Protein AF-A0A177SXA9-F1 (afdb_monomer_lite)

Sequence (128 aa):
MVNAGFLVEAQRALQSLSGISLAPTVALLSGIAGYVTGSNVGGNTLVMPSIAALGNDYGPCLAAMVNSAAGHGALGSLSILSLITGLAAANRDEEHRLIRFAFGLVALNIAIVAATGMVLLYVLGRHY

Radius of gyration: 16.3 Å; chains: 1; bounding box: 43×23×47 Å

Secondary structure (DSSP, 8-state):
-GGGTHHHHHHHHHHTS-HHHHHHHHHHHHHHHHHHHT-HHHHHHHHHHHHHTT-TTSHHHHHHHHHHHHHHHHHTSHHHHHHHHHHTT--HHHHHHHHHHHHHHHHHHHHHHHHHHHHHHHHHTT--

pLDDT: mean 83.38, std 12.47, range [39.31, 94.69]

Structure (mmCIF, N/CA/C/O backbone):
data_AF-A0A177SXA9-F1
#
_entry.id   AF-A0A177SXA9-F1
#
loop_
_atom_site.group_PDB
_atom_site.id
_atom_site.type_symbol
_atom_site.label_atom_id
_atom_site.label_alt_id
_atom_site.label_comp_id
_atom_site.label_asym_id
_atom_site.label_entity_id
_atom_site.label_seq_id
_atom_site.pdbx_PDB_ins_code
_atom_site.Cartn_x
_atom_site.Cartn_y
_atom_site.Cartn_z
_atom_site.occupancy
_atom_site.B_iso_or_equiv
_atom_site.auth_seq_id
_atom_site.auth_comp_id
_atom_site.auth_asym_id
_atom_site.auth_atom_id
_atom_site.pdbx_PDB_model_num
ATOM 1 N N . MET A 1 1 ? 16.189 9.106 7.390 1.00 44.38 1 MET A N 1
ATOM 2 C CA . MET A 1 1 ? 15.762 7.889 6.657 1.00 44.38 1 MET A CA 1
ATOM 3 C C . MET A 1 1 ? 16.109 7.926 5.170 1.00 44.38 1 MET A C 1
ATOM 5 O O . MET A 1 1 ? 16.711 6.968 4.713 1.00 44.38 1 MET A O 1
ATOM 9 N N . VAL A 1 2 ? 15.837 9.009 4.427 1.00 47.31 2 VAL A N 1
ATOM 10 C CA . VAL A 1 2 ? 16.210 9.120 2.991 1.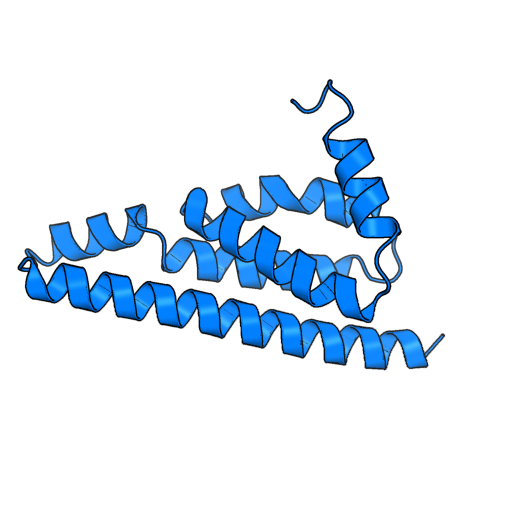00 47.31 2 VAL A CA 1
ATOM 11 C C . VAL A 1 2 ? 17.737 9.173 2.767 1.00 47.31 2 VAL A C 1
ATOM 13 O O . VAL A 1 2 ? 18.235 8.676 1.769 1.00 47.31 2 VAL A O 1
ATOM 16 N N . ASN A 1 3 ? 18.494 9.672 3.751 1.00 48.19 3 ASN A N 1
ATOM 17 C CA . ASN A 1 3 ? 19.963 9.774 3.714 1.00 48.19 3 ASN A CA 1
ATOM 18 C C . ASN A 1 3 ? 20.723 8.469 4.052 1.00 48.19 3 ASN A C 1
ATOM 20 O O . ASN A 1 3 ? 21.946 8.471 4.077 1.00 48.19 3 ASN A O 1
ATOM 24 N N . ALA A 1 4 ? 20.024 7.370 4.367 1.00 54.56 4 ALA A N 1
ATOM 25 C CA . ALA A 1 4 ? 20.628 6.156 4.939 1.00 54.56 4 ALA A CA 1
ATOM 26 C C . ALA A 1 4 ? 20.685 4.959 3.969 1.00 54.56 4 ALA A C 1
ATOM 28 O O . ALA A 1 4 ? 20.794 3.821 4.409 1.00 54.56 4 ALA A O 1
ATOM 29 N N . GLY A 1 5 ? 20.522 5.178 2.661 1.00 65.00 5 GLY A N 1
ATOM 30 C CA . GLY A 1 5 ? 20.547 4.093 1.670 1.00 65.00 5 GLY A CA 1
ATOM 31 C C . GLY A 1 5 ? 19.319 3.172 1.673 1.00 65.00 5 GLY A C 1
ATOM 32 O O . GLY A 1 5 ? 19.159 2.400 0.740 1.00 65.00 5 GLY A O 1
ATOM 33 N N . PHE A 1 6 ? 18.395 3.294 2.637 1.00 70.00 6 PHE A N 1
ATOM 34 C CA . PHE A 1 6 ? 17.149 2.510 2.674 1.00 70.00 6 PHE A CA 1
ATOM 35 C C . PHE A 1 6 ? 16.349 2.615 1.372 1.00 70.00 6 PHE A C 1
ATOM 37 O O . PHE A 1 6 ? 15.872 1.610 0.859 1.00 70.00 6 PHE A O 1
ATOM 44 N N . LEU A 1 7 ? 16.231 3.826 0.818 1.00 65.00 7 LEU A N 1
ATOM 45 C CA . LEU A 1 7 ? 15.517 4.034 -0.439 1.00 65.00 7 LEU A CA 1
ATOM 46 C C . LEU A 1 7 ? 16.211 3.298 -1.598 1.00 65.00 7 LEU A C 1
ATOM 48 O O . LEU A 1 7 ? 15.537 2.710 -2.432 1.00 65.00 7 LEU A O 1
ATOM 52 N N . VAL A 1 8 ? 17.548 3.283 -1.597 1.00 69.19 8 VAL A N 1
ATOM 53 C CA . VAL A 1 8 ? 18.388 2.621 -2.608 1.00 69.19 8 VAL A CA 1
ATOM 54 C C . VAL A 1 8 ? 18.298 1.098 -2.496 1.00 69.19 8 VAL A C 1
ATOM 56 O O . VAL A 1 8 ? 18.187 0.411 -3.505 1.00 69.19 8 VAL A O 1
ATOM 59 N N . GLU A 1 9 ? 18.283 0.552 -1.282 1.00 73.88 9 GLU A N 1
ATOM 60 C CA . GLU A 1 9 ? 18.128 -0.891 -1.068 1.00 73.88 9 GLU A CA 1
ATOM 61 C C . GLU A 1 9 ? 16.698 -1.367 -1.340 1.00 73.88 9 GLU A C 1
ATOM 63 O O . GLU A 1 9 ? 16.507 -2.409 -1.961 1.00 73.88 9 GLU A O 1
ATOM 68 N N . ALA A 1 10 ? 15.681 -0.578 -0.977 1.00 68.06 10 ALA A N 1
ATOM 69 C CA . ALA A 1 10 ? 14.303 -0.846 -1.380 1.00 68.06 10 ALA A CA 1
ATOM 70 C C . ALA A 1 10 ? 14.168 -0.839 -2.912 1.00 68.06 10 ALA A C 1
ATOM 72 O O . ALA A 1 10 ? 13.520 -1.713 -3.478 1.00 68.06 10 ALA A O 1
ATOM 73 N N . GLN A 1 11 ? 14.830 0.097 -3.597 1.00 70.62 11 GLN A N 1
ATOM 74 C CA . GLN A 1 11 ? 14.883 0.127 -5.060 1.00 70.62 11 GLN A CA 1
ATOM 75 C C . GLN A 1 11 ? 15.549 -1.124 -5.637 1.00 70.62 11 GLN A C 1
ATOM 77 O O . GLN A 1 11 ? 14.968 -1.755 -6.514 1.00 70.62 11 GLN A O 1
ATOM 82 N N . ARG A 1 12 ? 16.720 -1.525 -5.125 1.00 69.44 12 ARG A N 1
ATOM 83 C CA . ARG A 1 12 ? 17.405 -2.758 -5.553 1.00 69.44 12 ARG A CA 1
ATOM 84 C C . ARG A 1 12 ? 16.547 -3.998 -5.334 1.00 69.44 12 ARG A C 1
ATOM 86 O O . ARG A 1 12 ? 16.504 -4.867 -6.199 1.00 69.44 12 ARG A O 1
ATOM 93 N N . ALA A 1 13 ? 15.844 -4.063 -4.206 1.00 74.75 13 ALA A N 1
ATOM 94 C CA . ALA A 1 13 ? 14.928 -5.151 -3.901 1.00 74.75 13 ALA A CA 1
ATOM 95 C C . ALA A 1 13 ? 13.716 -5.173 -4.843 1.00 74.75 13 ALA A C 1
ATOM 97 O O . ALA A 1 13 ? 13.294 -6.247 -5.248 1.00 74.75 13 ALA A O 1
ATOM 98 N N . LEU A 1 14 ? 13.163 -4.018 -5.233 1.00 71.25 14 LEU A N 1
ATOM 99 C CA . LEU A 1 14 ? 12.086 -3.987 -6.225 1.00 71.25 14 LEU A CA 1
ATOM 100 C C . LEU A 1 14 ? 12.592 -4.310 -7.642 1.00 71.25 14 LEU A C 1
ATOM 102 O O . LEU A 1 14 ? 11.888 -4.978 -8.389 1.00 71.25 14 LEU A O 1
ATOM 106 N N . GLN A 1 15 ? 13.798 -3.870 -8.008 1.00 71.56 15 GLN A N 1
ATOM 107 C CA . GLN A 1 15 ? 14.413 -4.148 -9.314 1.00 71.56 15 GLN A CA 1
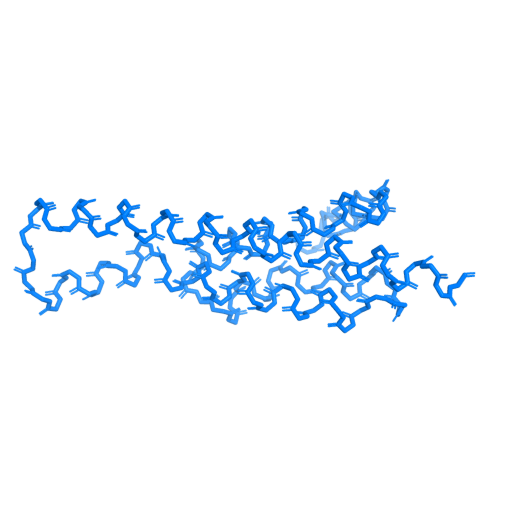ATOM 108 C C . GLN A 1 15 ? 14.810 -5.620 -9.485 1.00 71.56 15 GLN A C 1
ATOM 110 O O . GLN A 1 15 ? 14.877 -6.103 -10.613 1.00 71.56 15 GLN A O 1
ATOM 115 N N . SER A 1 16 ? 15.071 -6.343 -8.391 1.00 72.50 16 SER A N 1
ATOM 116 C CA . SER A 1 16 ? 15.368 -7.779 -8.431 1.00 72.50 16 SER A CA 1
ATOM 117 C C . SER A 1 16 ? 14.118 -8.659 -8.547 1.00 72.50 16 SER A C 1
ATOM 119 O O . SER A 1 16 ? 14.236 -9.859 -8.804 1.00 72.50 16 SER A O 1
ATOM 121 N N . LEU A 1 17 ? 12.919 -8.083 -8.393 1.00 68.69 17 LEU A N 1
ATOM 122 C CA . LEU A 1 17 ? 11.659 -8.792 -8.590 1.00 68.69 17 LEU A CA 1
ATOM 123 C C . LEU A 1 17 ? 11.312 -8.869 -10.079 1.00 68.69 17 LEU A C 1
ATOM 125 O O . LEU A 1 17 ? 11.337 -7.880 -10.808 1.00 68.69 17 LEU A O 1
ATOM 129 N N . SER A 1 18 ? 10.923 -10.063 -10.529 1.00 63.69 18 SER A N 1
ATOM 130 C CA . SER A 1 18 ? 10.358 -10.256 -11.865 1.00 63.69 18 SER A CA 1
ATOM 131 C C . SER A 1 18 ? 9.036 -9.487 -12.009 1.00 63.69 18 SER A C 1
ATOM 133 O O . SER A 1 18 ? 8.291 -9.334 -11.038 1.00 63.69 18 SER A O 1
ATOM 135 N N . GLY A 1 19 ? 8.706 -9.031 -13.226 1.00 66.38 19 GLY A N 1
ATOM 136 C CA . GLY A 1 19 ? 7.531 -8.178 -13.482 1.00 66.38 19 GLY A CA 1
ATOM 137 C C . GLY A 1 19 ? 6.199 -8.737 -12.953 1.00 66.38 19 GLY A C 1
ATOM 138 O O . GLY A 1 19 ? 5.334 -7.976 -12.532 1.00 66.38 19 GLY A O 1
ATOM 139 N N . ILE A 1 20 ? 6.059 -10.063 -12.868 1.00 69.00 20 ILE A N 1
ATOM 140 C CA . ILE A 1 20 ? 4.880 -10.732 -12.291 1.00 69.00 20 ILE A CA 1
ATOM 141 C C . ILE A 1 20 ? 4.789 -10.553 -10.769 1.00 69.00 20 ILE A C 1
ATOM 143 O O . ILE A 1 20 ? 3.691 -10.383 -10.247 1.00 69.00 20 ILE A O 1
ATOM 147 N N . SER A 1 21 ? 5.916 -10.555 -10.051 1.00 77.75 21 SER A N 1
ATOM 148 C CA . SER A 1 21 ? 5.934 -10.323 -8.600 1.00 77.75 21 SER A CA 1
ATOM 149 C C . SER A 1 21 ? 5.948 -8.836 -8.241 1.00 77.75 21 SER A C 1
ATOM 151 O O . SER A 1 21 ? 5.576 -8.478 -7.126 1.00 77.75 21 SER A O 1
ATOM 153 N N . LEU A 1 22 ? 6.340 -7.961 -9.171 1.00 82.00 22 LEU A N 1
ATOM 154 C CA . LEU A 1 22 ? 6.388 -6.518 -8.944 1.00 82.00 22 LEU A CA 1
ATOM 155 C C . LEU A 1 22 ? 4.990 -5.936 -8.679 1.00 82.00 22 LEU A C 1
ATOM 157 O O . LEU A 1 22 ? 4.802 -5.210 -7.706 1.00 82.00 22 LEU A O 1
ATOM 161 N N . ALA A 1 23 ? 3.996 -6.292 -9.499 1.00 85.56 23 ALA A N 1
ATOM 162 C CA . ALA A 1 23 ? 2.620 -5.811 -9.352 1.00 85.56 23 ALA A CA 1
ATOM 163 C C . ALA A 1 23 ? 1.997 -6.069 -7.963 1.00 85.56 23 ALA A C 1
ATOM 165 O O . ALA A 1 23 ? 1.544 -5.103 -7.339 1.00 85.56 23 ALA A O 1
ATOM 166 N N . PRO A 1 24 ? 1.977 -7.310 -7.436 1.00 87.94 24 PRO A N 1
ATOM 167 C CA . PRO A 1 24 ? 1.409 -7.581 -6.120 1.00 87.94 24 PRO A CA 1
ATOM 168 C C . PRO A 1 24 ? 2.195 -6.914 -4.988 1.00 87.94 24 PRO A C 1
ATOM 170 O O . PRO A 1 24 ? 1.581 -6.392 -4.058 1.00 87.94 24 PRO A O 1
ATOM 173 N N . THR A 1 25 ? 3.528 -6.861 -5.071 1.00 88.00 25 THR A N 1
ATOM 174 C CA . THR A 1 25 ? 4.351 -6.184 -4.058 1.00 88.00 25 THR A CA 1
ATOM 175 C C . THR A 1 25 ? 4.065 -4.685 -4.018 1.00 88.00 25 THR A C 1
ATOM 177 O O . THR A 1 25 ? 3.859 -4.131 -2.939 1.00 88.00 25 THR A O 1
ATOM 180 N N . VAL A 1 26 ? 3.989 -4.030 -5.179 1.00 89.25 26 VAL A N 1
ATOM 181 C CA . VAL A 1 26 ? 3.669 -2.601 -5.273 1.00 89.25 26 VAL A CA 1
ATOM 182 C C . VAL A 1 26 ? 2.255 -2.327 -4.764 1.00 89.25 26 VAL A C 1
ATOM 184 O O . VAL A 1 26 ? 2.080 -1.454 -3.919 1.00 89.25 26 VAL A O 1
ATOM 187 N N . ALA A 1 27 ? 1.258 -3.104 -5.195 1.00 91.69 27 ALA A N 1
ATOM 188 C CA . ALA A 1 27 ? -0.122 -2.949 -4.734 1.00 91.69 27 ALA A CA 1
ATOM 189 C C . ALA A 1 27 ? -0.243 -3.091 -3.206 1.00 91.69 27 ALA A C 1
ATOM 191 O O . ALA A 1 27 ? -0.924 -2.293 -2.560 1.00 91.69 27 ALA A O 1
ATOM 192 N N . LEU A 1 28 ? 0.451 -4.069 -2.617 1.00 91.88 28 LEU A N 1
ATOM 193 C CA . LEU A 1 28 ? 0.447 -4.291 -1.174 1.00 91.88 28 LEU A CA 1
ATOM 194 C C . LEU A 1 28 ? 1.122 -3.142 -0.415 1.00 91.88 28 LEU A C 1
ATOM 196 O O . LEU A 1 28 ? 0.529 -2.594 0.513 1.00 91.88 28 LEU A O 1
ATOM 200 N N . LEU A 1 29 ? 2.336 -2.752 -0.816 1.00 91.00 29 LEU A N 1
ATOM 201 C CA . LEU A 1 29 ? 3.082 -1.674 -0.161 1.00 91.00 29 LEU A CA 1
ATOM 202 C C . LEU A 1 29 ? 2.333 -0.342 -0.242 1.00 91.00 29 LEU A C 1
ATOM 204 O O . LEU A 1 29 ? 2.228 0.365 0.758 1.00 91.00 29 LEU A O 1
ATOM 208 N N . SER A 1 30 ? 1.761 -0.021 -1.404 1.00 91.44 30 SER A N 1
ATOM 209 C CA . SER A 1 30 ? 0.955 1.185 -1.597 1.00 91.44 30 SER A CA 1
ATOM 210 C C . SER A 1 30 ? -0.338 1.155 -0.791 1.00 91.44 30 SER A C 1
ATOM 212 O O . SER A 1 30 ? -0.671 2.152 -0.154 1.00 91.44 30 SER A O 1
ATOM 214 N N . GLY A 1 31 ? -1.037 0.017 -0.754 1.00 93.00 31 GLY A N 1
ATOM 215 C CA . GLY A 1 31 ? -2.246 -0.151 0.052 1.00 93.00 31 GLY A CA 1
ATOM 216 C C . GLY A 1 31 ? -1.987 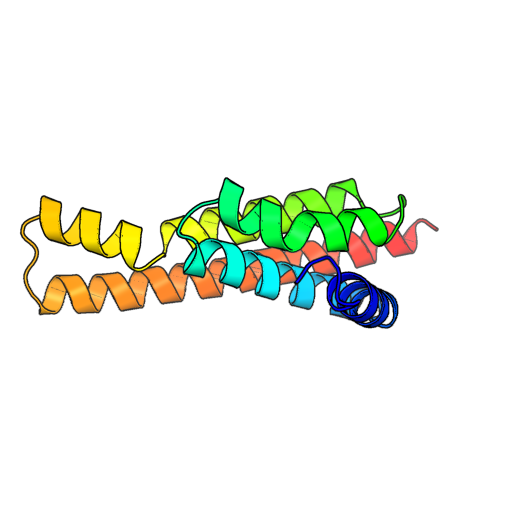0.033 1.546 1.00 93.00 31 GLY A C 1
ATOM 217 O O . GLY A 1 31 ? -2.709 0.778 2.206 1.00 93.00 31 GLY A O 1
ATOM 218 N N . ILE A 1 32 ? -0.913 -0.569 2.067 1.00 93.00 32 ILE A N 1
ATOM 219 C CA . ILE A 1 32 ? -0.495 -0.403 3.467 1.00 93.00 32 ILE A CA 1
ATOM 220 C C . ILE A 1 32 ? -0.088 1.046 3.739 1.00 93.00 32 ILE A C 1
ATOM 222 O O . ILE A 1 32 ? -0.511 1.615 4.742 1.00 93.00 32 ILE A O 1
ATOM 226 N N . ALA A 1 33 ? 0.692 1.667 2.852 1.00 92.38 33 ALA A N 1
ATOM 227 C CA . ALA A 1 33 ? 1.100 3.060 3.006 1.00 92.38 33 ALA A CA 1
ATOM 228 C C . ALA A 1 33 ? -0.116 3.999 3.065 1.00 92.38 33 ALA A C 1
ATOM 230 O O . ALA A 1 33 ? -0.188 4.863 3.939 1.00 92.38 33 ALA A O 1
ATOM 231 N N . GLY A 1 34 ? -1.106 3.797 2.192 1.00 93.00 34 GLY A N 1
ATOM 232 C CA . GLY A 1 34 ? -2.377 4.518 2.233 1.00 93.00 34 GLY A CA 1
ATOM 233 C C . GLY A 1 34 ? -3.146 4.283 3.532 1.00 93.00 34 GLY A C 1
ATOM 234 O O . GLY A 1 34 ? -3.545 5.240 4.190 1.00 93.00 34 GLY A O 1
ATOM 235 N N . TYR A 1 35 ? -3.290 3.024 3.947 1.00 92.81 35 TYR A N 1
ATOM 236 C CA . TYR A 1 35 ? -4.007 2.641 5.167 1.00 92.81 35 TYR A CA 1
ATOM 237 C C . TYR A 1 35 ? -3.381 3.214 6.441 1.00 92.81 35 TYR A C 1
ATOM 239 O O . TYR A 1 35 ? -4.086 3.745 7.294 1.00 92.81 35 TYR A O 1
ATOM 247 N N . VAL A 1 36 ? -2.053 3.148 6.564 1.00 92.31 36 VAL A N 1
ATOM 248 C CA . VAL A 1 36 ? -1.319 3.654 7.734 1.00 92.31 36 VAL A CA 1
ATOM 249 C C . VAL A 1 36 ? -1.349 5.177 7.785 1.00 92.31 36 VAL A C 1
ATOM 251 O O . VAL A 1 36 ? -1.525 5.753 8.855 1.00 92.31 36 VAL A O 1
ATOM 254 N N . THR A 1 37 ? -1.187 5.843 6.641 1.00 92.25 37 THR A N 1
ATOM 255 C CA . THR A 1 37 ? -1.210 7.313 6.592 1.00 92.25 37 THR A CA 1
ATOM 256 C C . THR A 1 37 ? -2.624 7.886 6.657 1.00 92.25 37 THR A C 1
ATOM 258 O O . THR A 1 37 ? -2.784 9.060 6.981 1.00 92.25 37 THR A O 1
ATOM 261 N N . GLY A 1 38 ? -3.648 7.092 6.326 1.00 92.31 38 GLY A N 1
ATOM 262 C CA . GLY A 1 38 ? -5.023 7.564 6.169 1.00 92.31 38 GLY A CA 1
ATOM 263 C C . GLY A 1 38 ? -5.183 8.606 5.061 1.00 92.31 38 GLY A C 1
ATOM 264 O O . GLY A 1 38 ? -6.127 9.390 5.090 1.00 92.31 38 GLY A O 1
ATOM 265 N N . SER A 1 39 ? -4.248 8.665 4.105 1.00 91.19 39 SER A N 1
ATOM 266 C CA . SER A 1 39 ? -4.238 9.666 3.038 1.00 91.19 39 SER A CA 1
ATOM 267 C C . SER A 1 39 ? -3.675 9.100 1.742 1.00 91.19 39 SER A C 1
ATOM 269 O O . SER A 1 39 ? -2.600 8.502 1.724 1.00 91.19 39 SER A O 1
ATOM 271 N N . ASN A 1 40 ? -4.359 9.367 0.626 1.00 92.50 40 ASN A N 1
ATOM 272 C CA . ASN A 1 40 ? -3.848 9.013 -0.698 1.00 92.50 40 ASN A CA 1
ATOM 273 C C . ASN A 1 40 ? -2.511 9.721 -0.989 1.00 92.50 40 ASN A C 1
ATOM 275 O O . ASN A 1 40 ? -1.550 9.109 -1.445 1.00 92.50 40 ASN A O 1
ATOM 279 N N . VAL A 1 41 ? -2.426 11.017 -0.673 1.00 92.50 41 VAL A N 1
ATOM 280 C CA . VAL A 1 41 ? -1.218 11.822 -0.911 1.00 92.50 41 VAL A CA 1
ATOM 281 C C . VAL A 1 41 ? -0.067 11.340 -0.028 1.00 92.50 41 VAL A C 1
ATOM 283 O O . VAL A 1 41 ? 1.054 11.186 -0.514 1.00 92.50 41 VAL A O 1
ATOM 286 N N . GLY A 1 42 ? -0.345 11.045 1.247 1.00 89.56 42 GLY A N 1
ATOM 287 C CA . GLY A 1 42 ? 0.646 10.491 2.172 1.00 89.56 42 GLY A CA 1
ATOM 288 C C . GLY A 1 42 ? 1.177 9.137 1.699 1.00 89.56 42 GLY A C 1
ATOM 289 O O . GLY A 1 42 ? 2.388 8.970 1.564 1.00 89.56 42 GLY A O 1
ATOM 290 N N . GLY A 1 43 ? 0.282 8.202 1.366 1.00 89.75 43 GLY A N 1
ATOM 291 C CA . GLY A 1 43 ? 0.651 6.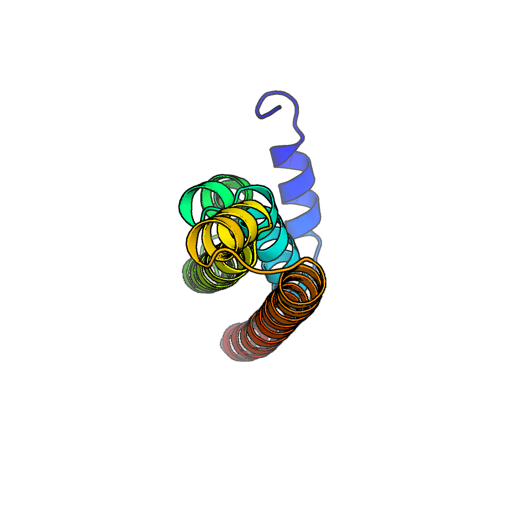876 0.868 1.00 89.75 43 GLY A CA 1
ATOM 292 C C . GLY A 1 43 ? 1.455 6.923 -0.435 1.00 89.75 43 GLY A C 1
ATOM 293 O O . GLY A 1 43 ? 2.499 6.278 -0.540 1.00 89.75 43 GLY A O 1
ATOM 294 N N . ASN A 1 44 ? 1.037 7.754 -1.396 1.00 90.94 44 ASN A N 1
ATOM 295 C CA . ASN A 1 44 ? 1.777 7.966 -2.642 1.00 90.94 44 ASN A CA 1
ATOM 296 C C . ASN A 1 44 ? 3.176 8.536 -2.390 1.00 90.94 44 ASN A C 1
ATOM 298 O O . ASN A 1 44 ? 4.136 8.073 -2.999 1.00 90.94 44 ASN A O 1
ATOM 302 N N . THR A 1 45 ? 3.317 9.495 -1.471 1.00 90.25 45 THR A N 1
ATOM 303 C CA . THR A 1 45 ? 4.614 10.116 -1.150 1.00 90.25 45 THR A CA 1
ATOM 304 C C . THR A 1 45 ? 5.629 9.096 -0.625 1.00 90.25 45 THR A C 1
ATOM 306 O O . THR A 1 45 ? 6.823 9.223 -0.891 1.00 90.25 45 THR A O 1
ATOM 309 N N . LEU A 1 46 ? 5.167 8.060 0.082 1.00 87.12 46 LEU A N 1
ATOM 310 C CA . LEU A 1 46 ? 6.033 7.014 0.627 1.00 87.12 46 LEU A CA 1
ATOM 311 C C . LEU A 1 46 ? 6.533 6.020 -0.430 1.00 87.12 46 LEU A C 1
ATOM 313 O O . LEU A 1 46 ? 7.635 5.499 -0.281 1.00 87.12 46 LEU A O 1
ATOM 317 N N . VAL A 1 47 ? 5.745 5.748 -1.475 1.00 86.38 47 VAL A N 1
ATOM 318 C CA . VAL A 1 47 ? 6.036 4.663 -2.434 1.00 86.38 47 VAL A CA 1
ATOM 319 C C . VAL A 1 47 ? 6.503 5.180 -3.798 1.00 86.38 47 VAL A C 1
ATOM 321 O O . VAL A 1 47 ? 7.355 4.558 -4.431 1.00 86.38 47 VAL A O 1
ATOM 324 N N . MET A 1 48 ? 6.023 6.342 -4.250 1.00 85.44 48 MET A N 1
ATOM 325 C CA . MET A 1 48 ? 6.350 6.891 -5.574 1.00 85.44 48 MET A CA 1
ATOM 326 C C . MET A 1 48 ? 7.846 7.086 -5.857 1.00 85.44 48 MET A C 1
ATOM 328 O O . MET A 1 48 ? 8.248 6.795 -6.982 1.00 85.44 48 MET A O 1
ATOM 332 N N . PRO A 1 49 ? 8.703 7.510 -4.907 1.00 83.69 49 PRO A N 1
ATOM 333 C CA . PRO A 1 49 ? 10.141 7.623 -5.168 1.00 83.69 49 PRO A CA 1
ATOM 334 C C . PRO A 1 49 ? 10.805 6.287 -5.543 1.00 83.69 49 PRO A C 1
ATOM 336 O O . PRO A 1 49 ? 11.746 6.259 -6.334 1.00 83.69 49 PRO A O 1
ATOM 339 N N . SER A 1 50 ? 10.311 5.170 -5.001 1.00 81.12 50 SER A N 1
ATOM 340 C CA . SER A 1 50 ? 10.786 3.827 -5.356 1.00 81.12 50 SER A CA 1
ATOM 341 C C . SER A 1 50 ? 10.304 3.405 -6.744 1.00 81.12 50 SER A C 1
ATOM 343 O O . SER A 1 50 ? 11.038 2.737 -7.465 1.00 81.12 50 SER A O 1
ATOM 345 N N . ILE A 1 51 ? 9.105 3.840 -7.141 1.00 81.31 51 ILE A N 1
ATOM 346 C CA . ILE A 1 51 ? 8.498 3.542 -8.447 1.00 81.31 51 ILE A CA 1
ATOM 347 C C . ILE A 1 51 ? 9.127 4.358 -9.570 1.00 81.31 51 ILE A C 1
ATOM 349 O O . ILE A 1 51 ? 9.470 3.804 -10.609 1.00 81.31 51 ILE A O 1
ATOM 353 N N . ALA A 1 52 ? 9.358 5.651 -9.348 1.00 79.62 52 ALA A N 1
ATOM 354 C CA . ALA A 1 52 ? 10.028 6.521 -10.311 1.00 79.62 52 ALA A CA 1
ATOM 355 C C . ALA A 1 52 ? 11.450 6.037 -10.662 1.00 79.62 52 ALA A C 1
ATOM 357 O O . ALA A 1 52 ? 11.948 6.305 -11.751 1.00 79.62 52 ALA A O 1
ATOM 358 N N . ALA A 1 53 ? 12.094 5.295 -9.758 1.00 73.62 53 ALA A N 1
ATOM 359 C CA . ALA A 1 53 ? 13.431 4.740 -9.952 1.00 73.62 53 ALA A CA 1
ATOM 360 C C . ALA A 1 53 ? 13.466 3.384 -10.692 1.00 73.62 53 ALA A C 1
ATOM 362 O O . ALA A 1 53 ? 14.551 2.903 -11.016 1.00 73.62 53 ALA A O 1
ATOM 363 N N . LEU A 1 54 ? 12.316 2.755 -10.966 1.00 70.12 54 LEU A N 1
ATOM 364 C CA . LEU A 1 54 ? 12.227 1.459 -11.661 1.00 70.12 54 LEU A CA 1
ATOM 365 C C . LEU A 1 54 ? 12.313 1.561 -13.199 1.00 70.12 54 LEU A C 1
ATOM 367 O O . LEU A 1 54 ? 12.334 0.533 -13.867 1.00 70.12 54 LEU A O 1
ATOM 371 N N . GLY A 1 55 ? 12.437 2.768 -13.765 1.00 61.44 55 GLY A N 1
ATOM 372 C CA . GLY A 1 55 ? 12.607 2.988 -15.208 1.00 61.44 55 GLY A CA 1
ATOM 373 C C . GLY A 1 55 ? 11.298 3.235 -15.975 1.00 61.44 55 GLY A C 1
ATOM 374 O O . GLY A 1 55 ? 10.197 3.025 -15.466 1.00 61.44 55 GLY A O 1
ATOM 375 N N . ASN A 1 56 ? 11.426 3.745 -17.206 1.00 61.84 56 ASN A N 1
ATOM 376 C CA . ASN A 1 56 ? 10.331 4.377 -17.958 1.00 61.84 56 ASN A CA 1
ATOM 377 C C . ASN A 1 56 ? 9.310 3.415 -18.589 1.00 61.84 56 ASN A C 1
ATOM 379 O O . ASN A 1 56 ? 8.199 3.857 -18.875 1.00 61.84 56 ASN A O 1
ATOM 383 N N . ASP A 1 57 ? 9.633 2.134 -18.781 1.00 65.25 57 ASP A N 1
ATOM 384 C CA . ASP A 1 57 ? 8.776 1.226 -19.567 1.00 65.25 57 ASP A CA 1
ATOM 385 C C . ASP A 1 57 ? 7.429 0.925 -18.885 1.00 65.25 57 ASP A C 1
ATOM 387 O O . ASP A 1 57 ? 6.416 0.718 -19.550 1.00 65.25 57 ASP A O 1
ATOM 391 N N . TYR A 1 58 ? 7.386 0.974 -17.548 1.00 69.12 58 TYR A N 1
ATOM 392 C CA . TYR A 1 58 ? 6.185 0.664 -16.757 1.00 69.12 58 TYR A CA 1
ATOM 393 C C . TYR A 1 58 ? 5.750 1.798 -15.818 1.00 69.12 58 TYR A C 1
ATOM 395 O O . TYR A 1 58 ? 4.766 1.647 -15.090 1.00 69.12 58 TYR A O 1
ATOM 403 N N . GLY A 1 59 ? 6.447 2.940 -15.837 1.00 77.00 59 GLY A N 1
ATOM 404 C CA . GLY A 1 59 ? 6.269 4.044 -14.886 1.00 77.00 59 GLY A CA 1
ATOM 405 C C . GLY A 1 59 ? 4.813 4.505 -14.715 1.00 77.00 59 GLY A C 1
ATOM 406 O O . GLY A 1 59 ? 4.315 4.488 -13.587 1.00 77.00 59 GLY A O 1
ATOM 407 N N . PRO A 1 60 ? 4.082 4.846 -15.795 1.00 82.75 60 PRO A N 1
ATOM 408 C CA . PRO A 1 60 ? 2.688 5.285 -15.695 1.00 82.75 60 PRO A CA 1
ATOM 409 C C . PRO A 1 60 ? 1.739 4.209 -15.149 1.00 82.75 60 PRO A C 1
ATOM 411 O O . PRO A 1 60 ? 0.855 4.509 -14.347 1.00 82.75 60 PRO A O 1
ATOM 414 N N . CYS A 1 61 ? 1.935 2.947 -15.545 1.00 83.88 61 CYS A N 1
ATOM 415 C CA . CYS A 1 61 ? 1.107 1.830 -15.089 1.00 83.88 61 CYS A CA 1
ATOM 416 C C . CYS A 1 61 ? 1.326 1.553 -13.599 1.00 83.88 61 CYS A C 1
ATOM 418 O O . CYS A 1 61 ? 0.367 1.447 -12.836 1.00 83.88 61 CYS A O 1
ATOM 420 N N . LEU A 1 62 ? 2.588 1.503 -13.165 1.00 85.19 62 LEU A N 1
ATOM 421 C CA . LEU A 1 62 ? 2.933 1.324 -11.758 1.00 85.19 62 LEU A CA 1
ATOM 422 C C . LEU A 1 62 ? 2.441 2.502 -10.911 1.00 85.19 62 LEU A C 1
ATOM 424 O O . LEU A 1 62 ? 1.889 2.290 -9.833 1.00 85.19 62 LEU A O 1
ATOM 428 N N . ALA A 1 63 ? 2.559 3.732 -11.414 1.00 88.75 63 ALA A N 1
ATOM 429 C CA . ALA A 1 63 ? 2.040 4.917 -10.743 1.00 88.75 63 ALA A CA 1
ATOM 430 C C . ALA A 1 63 ? 0.511 4.863 -10.562 1.00 88.75 63 ALA A C 1
ATOM 432 O O . ALA A 1 63 ? -0.001 5.187 -9.487 1.00 88.75 63 ALA A O 1
ATOM 433 N N . ALA A 1 64 ? -0.223 4.400 -11.578 1.00 90.06 64 ALA A N 1
ATOM 434 C CA . ALA A 1 64 ? -1.668 4.207 -11.490 1.00 90.06 64 ALA A CA 1
ATOM 435 C C . ALA A 1 64 ? -2.049 3.148 -10.440 1.00 90.06 64 ALA A C 1
ATOM 437 O O . ALA A 1 64 ? -2.978 3.367 -9.659 1.00 90.06 64 ALA A O 1
ATOM 438 N N . MET A 1 65 ? -1.308 2.035 -10.365 1.00 90.75 65 MET A N 1
ATOM 439 C CA . MET A 1 65 ? -1.511 1.016 -9.326 1.00 90.75 65 MET A CA 1
ATOM 440 C C . MET A 1 65 ? -1.274 1.581 -7.926 1.00 90.75 65 MET A C 1
ATOM 442 O O . MET A 1 65 ? -2.097 1.369 -7.038 1.00 90.75 65 MET A O 1
ATOM 446 N N . VAL A 1 66 ? -0.175 2.316 -7.738 1.00 92.38 66 VAL A N 1
ATOM 447 C CA . VAL A 1 66 ? 0.199 2.924 -6.453 1.00 92.38 66 VAL A CA 1
ATOM 448 C C . VAL A 1 66 ? -0.890 3.879 -5.989 1.00 92.38 66 VAL A C 1
ATOM 450 O O . VAL A 1 66 ? -1.381 3.739 -4.872 1.00 92.38 66 VAL A O 1
ATOM 453 N N . ASN A 1 67 ? -1.339 4.772 -6.874 1.00 93.12 67 ASN A N 1
ATOM 454 C CA . ASN A 1 67 ? -2.407 5.717 -6.570 1.00 93.12 67 ASN A CA 1
ATOM 455 C C . ASN A 1 67 ? -3.737 5.019 -6.249 1.00 93.12 67 ASN A C 1
ATOM 457 O O . ASN A 1 67 ? -4.436 5.416 -5.320 1.00 93.12 67 ASN A O 1
ATOM 461 N N . SER A 1 68 ? -4.089 3.965 -6.987 1.00 92.75 68 SER A N 1
ATOM 462 C CA . SER A 1 68 ? -5.328 3.225 -6.735 1.00 92.75 68 SER A CA 1
ATOM 463 C C . SER A 1 68 ? -5.290 2.476 -5.398 1.00 92.75 68 SER A C 1
ATOM 465 O O . SER A 1 68 ? -6.225 2.577 -4.599 1.00 92.75 68 SER A O 1
ATOM 467 N N . ALA A 1 69 ? -4.192 1.769 -5.114 1.00 92.94 69 ALA A N 1
ATOM 468 C CA . ALA A 1 69 ? -4.021 1.024 -3.872 1.00 92.94 69 ALA A CA 1
ATOM 469 C C . ALA A 1 69 ? -3.913 1.949 -2.650 1.00 92.94 69 ALA A C 1
ATOM 471 O O . ALA A 1 69 ? -4.602 1.714 -1.659 1.00 92.94 69 ALA A O 1
ATOM 472 N N . ALA A 1 70 ? -3.114 3.018 -2.722 1.00 94.12 70 ALA A N 1
ATOM 473 C CA . ALA A 1 70 ? -2.967 3.978 -1.630 1.00 94.12 70 ALA A CA 1
ATOM 474 C C . ALA A 1 70 ? -4.274 4.727 -1.337 1.00 94.12 70 ALA A C 1
ATOM 476 O O . ALA A 1 70 ? -4.642 4.877 -0.172 1.00 94.12 70 ALA A O 1
ATOM 477 N N . GLY A 1 71 ? -5.012 5.145 -2.369 1.00 92.06 71 GLY A N 1
ATOM 478 C CA . GLY A 1 71 ? -6.283 5.845 -2.199 1.00 92.06 71 GLY A CA 1
ATOM 479 C C . GLY A 1 71 ? -7.332 5.003 -1.476 1.00 92.06 71 GLY A C 1
ATOM 480 O O . GLY A 1 71 ? -7.912 5.447 -0.488 1.00 92.06 71 GLY A O 1
ATOM 481 N N . HIS A 1 72 ? -7.535 3.761 -1.910 1.00 91.94 72 HIS A N 1
ATOM 482 C CA . HIS A 1 72 ? -8.503 2.869 -1.266 1.00 91.94 72 HIS A CA 1
ATOM 483 C C . HIS A 1 72 ? -8.017 2.355 0.092 1.00 91.94 72 HIS A C 1
ATOM 485 O O . HIS A 1 72 ? -8.828 2.190 1.001 1.00 91.94 72 HIS A O 1
ATOM 491 N N . GLY A 1 73 ? -6.705 2.158 0.262 1.00 90.94 73 GLY A N 1
ATOM 492 C CA . GLY A 1 73 ? -6.107 1.876 1.565 1.00 90.94 73 GLY A CA 1
ATOM 493 C C . GLY A 1 73 ? -6.411 2.984 2.569 1.00 90.94 73 GLY A C 1
ATOM 494 O O . GLY A 1 73 ? -6.852 2.695 3.678 1.00 90.94 73 GLY A O 1
ATOM 495 N N . ALA A 1 74 ? -6.261 4.247 2.157 1.00 92.06 74 ALA A N 1
ATOM 496 C CA . ALA A 1 74 ? -6.576 5.404 2.985 1.00 92.06 74 ALA A CA 1
ATOM 497 C C . ALA A 1 74 ? -8.043 5.421 3.422 1.00 92.06 74 ALA A C 1
ATOM 499 O O . ALA A 1 74 ? -8.309 5.592 4.602 1.00 92.06 74 ALA A O 1
ATOM 500 N N . LEU A 1 75 ? -8.992 5.174 2.514 1.00 88.69 75 LEU A N 1
ATOM 501 C CA . LEU A 1 75 ? -10.423 5.185 2.850 1.00 88.69 75 LEU A CA 1
ATOM 502 C C . LEU A 1 75 ? -10.825 4.139 3.898 1.00 88.69 75 LEU A C 1
ATOM 504 O O . LEU A 1 75 ? -11.770 4.364 4.649 1.00 88.69 75 LEU A O 1
ATOM 508 N N . GLY A 1 76 ? -10.115 3.012 3.966 1.00 88.56 76 GLY A N 1
ATOM 509 C CA . GLY A 1 76 ? -10.333 2.007 5.003 1.00 88.56 76 GLY A CA 1
ATOM 510 C C . GLY A 1 76 ? -9.535 2.231 6.288 1.00 88.56 76 GLY A C 1
ATOM 511 O O . GLY A 1 76 ? -9.592 1.369 7.161 1.00 88.56 76 GLY A O 1
ATOM 512 N N . SER A 1 77 ? -8.775 3.325 6.418 1.00 92.44 77 SER A N 1
ATOM 513 C CA . SER A 1 77 ? -7.898 3.553 7.568 1.00 92.44 77 SER A CA 1
ATOM 514 C C . SER A 1 77 ? -8.670 3.709 8.874 1.00 92.44 77 SER A C 1
ATOM 516 O O . SER A 1 77 ? -9.768 4.264 8.926 1.00 92.44 77 SER A O 1
ATOM 518 N N 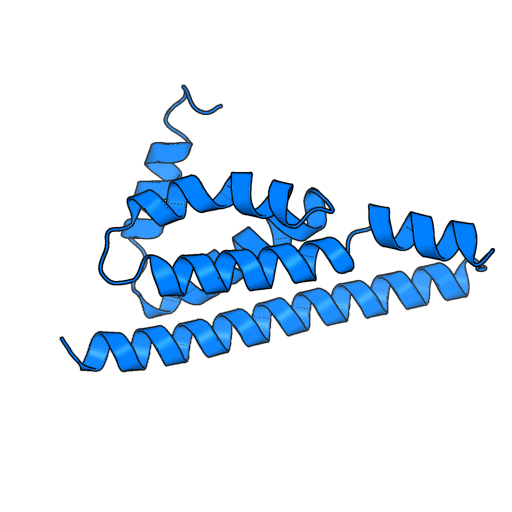. LEU A 1 78 ? -8.035 3.318 9.979 1.00 88.94 78 LEU A N 1
ATOM 519 C CA . LEU A 1 78 ? -8.616 3.492 11.312 1.00 88.94 78 LEU A CA 1
ATOM 520 C C . LEU A 1 78 ? -8.926 4.959 11.640 1.00 88.94 78 LEU A C 1
ATOM 522 O O . LEU A 1 78 ? -9.888 5.224 12.353 1.00 88.94 78 LEU A O 1
ATOM 526 N N . SER A 1 79 ? -8.156 5.915 11.108 1.00 88.56 79 SER A N 1
ATOM 527 C CA . SER A 1 79 ? -8.412 7.344 11.316 1.00 88.56 79 SER A CA 1
ATOM 528 C C . SER A 1 79 ? -9.718 7.802 10.664 1.00 88.56 79 SER A C 1
ATOM 530 O O . SER A 1 79 ? -10.508 8.487 11.308 1.00 88.56 79 SER A O 1
ATOM 532 N N . ILE A 1 80 ? -9.987 7.389 9.422 1.00 90.12 80 ILE A N 1
ATOM 533 C CA . ILE A 1 80 ? -11.241 7.716 8.730 1.00 90.12 80 ILE A CA 1
ATOM 534 C C . ILE A 1 80 ? -12.413 6.974 9.370 1.00 90.12 80 ILE A C 1
ATOM 536 O O . ILE A 1 80 ? -13.464 7.569 9.603 1.00 90.12 80 ILE A O 1
ATOM 540 N N . LEU A 1 81 ? -12.227 5.704 9.727 1.00 90.69 81 LEU A N 1
ATOM 541 C CA . LEU A 1 81 ? -13.269 4.929 10.396 1.00 90.69 81 LEU A CA 1
ATOM 542 C C . LEU A 1 81 ? -13.637 5.513 11.758 1.00 90.69 81 LEU A C 1
ATOM 544 O O . LEU A 1 81 ? -14.820 5.626 12.048 1.00 90.69 81 LEU A O 1
ATOM 548 N N . SER A 1 82 ? -12.654 5.952 12.548 1.00 89.38 82 SER A N 1
ATOM 549 C CA . SER A 1 82 ? -12.890 6.620 13.832 1.00 89.38 82 SER A CA 1
ATOM 550 C C . SER A 1 82 ? -13.673 7.928 13.675 1.00 89.38 82 SER A C 1
ATOM 552 O O . SER A 1 82 ? -14.544 8.221 14.494 1.00 89.38 82 SER A O 1
ATOM 554 N N . LEU A 1 83 ? -13.416 8.697 12.610 1.00 91.25 83 LEU A N 1
ATOM 555 C CA . LEU A 1 83 ? -14.209 9.888 12.292 1.00 91.25 83 LEU A CA 1
ATOM 556 C C . LEU A 1 83 ? -15.658 9.528 11.946 1.00 91.25 83 LEU A C 1
ATOM 558 O O . LEU A 1 83 ? -16.581 10.176 12.435 1.00 91.25 83 LEU A O 1
ATOM 562 N N . ILE A 1 84 ? -15.867 8.493 11.128 1.00 90.88 84 ILE A N 1
ATOM 563 C CA . ILE A 1 84 ? -17.205 8.042 10.721 1.00 90.88 84 ILE A CA 1
ATOM 564 C C . ILE A 1 84 ? -17.992 7.528 11.929 1.00 90.88 84 ILE A C 1
ATOM 566 O O . ILE A 1 84 ? -19.136 7.933 12.124 1.00 90.88 84 ILE A O 1
ATOM 570 N N . THR A 1 85 ? -17.395 6.664 12.753 1.00 91.94 85 THR A N 1
ATOM 571 C CA . THR A 1 85 ? -18.067 6.093 13.929 1.00 91.94 85 THR A CA 1
ATOM 572 C C . THR A 1 85 ? -18.346 7.153 14.986 1.00 91.94 85 THR A C 1
ATOM 574 O O . THR A 1 85 ? -19.437 7.163 15.554 1.00 91.94 85 THR A O 1
ATOM 577 N N . GLY A 1 86 ? -17.416 8.091 15.189 1.00 90.69 86 GLY A N 1
ATOM 578 C CA . GLY A 1 86 ? -17.604 9.236 16.076 1.00 90.69 86 GLY A CA 1
ATOM 579 C C . GLY A 1 86 ? -18.738 10.159 15.624 1.00 90.69 86 GLY A C 1
ATOM 580 O O . GLY A 1 86 ? -19.552 10.571 16.446 1.00 90.69 86 GLY A O 1
ATOM 581 N N . LEU A 1 87 ? -18.838 10.446 14.320 1.00 92.69 87 LEU A N 1
ATOM 582 C CA . LEU A 1 87 ? -19.896 11.299 13.768 1.00 92.69 87 LEU A CA 1
ATOM 583 C C . LEU A 1 87 ? -21.268 10.612 13.773 1.00 92.69 87 LEU A C 1
ATOM 585 O O . LEU A 1 87 ? -22.282 11.258 14.024 1.00 92.69 87 LEU A O 1
ATOM 589 N N . ALA A 1 88 ? -21.300 9.306 13.510 1.00 91.12 88 ALA A N 1
ATOM 590 C CA . ALA A 1 88 ? -22.522 8.508 13.516 1.00 91.12 88 ALA A CA 1
ATOM 591 C C . ALA A 1 88 ? -23.032 8.179 14.931 1.00 91.12 88 ALA A C 1
ATOM 593 O O . ALA A 1 88 ? -24.095 7.576 15.053 1.00 91.12 88 ALA A O 1
ATOM 594 N N . ALA A 1 89 ? -22.282 8.546 15.982 1.00 88.69 89 ALA A N 1
ATOM 595 C CA . ALA A 1 89 ? -22.515 8.107 17.359 1.00 88.69 89 ALA A CA 1
ATOM 596 C C . ALA A 1 89 ? -22.697 6.577 17.456 1.00 88.69 89 ALA A C 1
ATOM 598 O O . ALA A 1 89 ? -23.562 6.084 18.180 1.00 88.69 89 ALA A O 1
ATOM 599 N N . ALA A 1 90 ? -21.897 5.839 16.680 1.00 87.94 90 ALA A N 1
ATOM 600 C CA . ALA A 1 90 ? -22.022 4.396 16.529 1.00 87.94 90 ALA A CA 1
ATOM 601 C C . ALA A 1 90 ? -21.680 3.663 17.833 1.00 87.94 90 ALA A C 1
ATOM 603 O O . ALA A 1 90 ? -20.763 4.041 18.567 1.00 87.94 90 ALA A O 1
ATOM 604 N N . ASN A 1 91 ? -22.384 2.566 18.094 1.00 91.12 91 ASN A N 1
ATOM 605 C CA . ASN A 1 91 ? -22.082 1.693 19.222 1.00 91.12 91 ASN A CA 1
ATOM 606 C C . ASN A 1 91 ? -20.874 0.789 18.922 1.00 91.12 91 ASN A C 1
ATOM 608 O O . ASN A 1 91 ? -20.485 0.577 17.773 1.00 91.12 91 ASN A O 1
ATOM 612 N N . ARG A 1 92 ? -20.299 0.182 19.970 1.00 88.31 92 ARG A N 1
ATOM 613 C CA . ARG A 1 92 ? -19.097 -0.672 19.863 1.00 88.31 92 ARG A CA 1
ATOM 614 C C . ARG A 1 92 ? -19.235 -1.825 18.865 1.00 88.31 92 ARG A C 1
ATOM 616 O O . ARG A 1 92 ? -18.273 -2.149 18.173 1.00 88.31 92 ARG A O 1
ATOM 623 N N . ASP A 1 93 ? -20.416 -2.433 18.771 1.00 91.88 93 ASP A N 1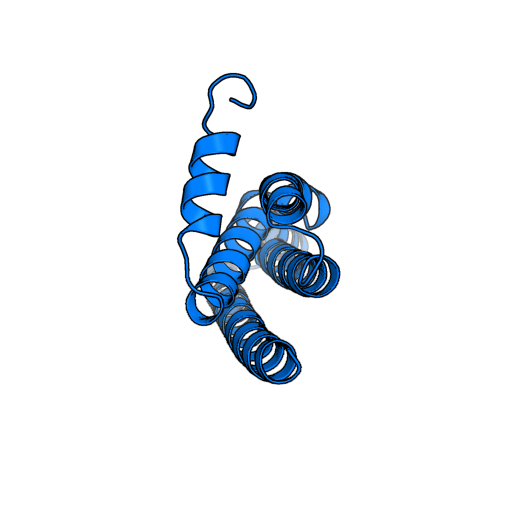
ATOM 624 C CA . ASP A 1 93 ? -20.666 -3.526 17.824 1.00 91.88 93 ASP A CA 1
ATOM 625 C C . ASP A 1 93 ? -20.671 -3.041 16.366 1.00 91.88 93 ASP A C 1
ATOM 627 O O . ASP A 1 93 ? -20.166 -3.725 15.471 1.00 91.88 93 ASP A O 1
ATOM 631 N N . GLU A 1 94 ? -21.203 -1.842 16.123 1.00 90.44 94 GLU A N 1
ATOM 632 C CA . GLU A 1 94 ? -21.248 -1.214 14.800 1.00 90.44 94 GLU A CA 1
ATOM 633 C C . GLU A 1 94 ? -19.852 -0.781 14.359 1.00 90.44 94 GLU A C 1
ATOM 635 O O . GLU A 1 94 ? -19.452 -1.071 13.232 1.00 90.44 94 GLU A O 1
ATOM 640 N N . GLU A 1 95 ? -19.078 -0.181 15.266 1.00 90.31 95 GLU A N 1
ATOM 641 C CA . GLU A 1 95 ? -17.670 0.147 15.047 1.00 90.31 95 GLU A CA 1
ATOM 642 C C . GLU A 1 95 ? -16.864 -1.105 14.681 1.00 90.31 95 GLU A C 1
ATOM 644 O O . GLU A 1 95 ? -16.172 -1.132 13.662 1.00 90.31 95 GLU A O 1
ATOM 649 N N . HIS A 1 96 ? -16.997 -2.185 15.456 1.00 91.50 96 HIS A N 1
ATOM 650 C CA . HIS A 1 96 ? -16.253 -3.415 15.204 1.00 91.50 96 HIS A CA 1
ATOM 651 C C . HIS A 1 96 ? -16.641 -4.069 13.867 1.00 91.50 96 HIS A C 1
ATOM 653 O O . HIS A 1 96 ? -15.780 -4.558 13.125 1.00 91.50 96 HIS A O 1
ATOM 659 N N . ARG A 1 97 ? -17.936 -4.061 13.522 1.00 92.94 97 ARG A N 1
ATOM 660 C CA . ARG A 1 97 ? -18.423 -4.542 12.223 1.00 92.94 97 ARG A CA 1
ATOM 661 C C . ARG A 1 97 ? -17.878 -3.685 11.080 1.00 92.94 97 ARG A C 1
ATOM 663 O O . ARG A 1 97 ? -17.447 -4.245 10.070 1.00 92.94 97 ARG A O 1
ATOM 670 N N . LEU A 1 98 ? -17.865 -2.364 11.243 1.00 91.56 98 LEU A N 1
ATOM 671 C CA . LEU A 1 98 ? -17.378 -1.431 10.233 1.00 91.56 98 LEU A CA 1
ATOM 672 C C . LEU A 1 98 ? -15.873 -1.589 9.997 1.00 91.56 98 LEU A C 1
ATOM 674 O O . LEU A 1 98 ? -15.456 -1.661 8.845 1.00 91.56 98 LEU A O 1
ATOM 678 N N . ILE A 1 99 ? -15.070 -1.737 11.056 1.00 91.94 99 ILE A N 1
ATOM 679 C CA . ILE A 1 99 ? -13.622 -1.976 10.951 1.00 91.94 99 ILE A CA 1
ATOM 680 C C . ILE A 1 99 ? -13.331 -3.251 10.160 1.00 91.94 99 ILE A C 1
ATOM 682 O O . ILE A 1 99 ? -12.522 -3.236 9.233 1.00 91.94 99 ILE A O 1
ATOM 686 N N . ARG A 1 100 ? -14.018 -4.356 10.470 1.00 93.12 100 ARG A N 1
ATOM 687 C CA . ARG A 1 100 ? -13.838 -5.622 9.742 1.00 93.12 100 ARG A CA 1
ATOM 688 C C . ARG A 1 100 ? -14.265 -5.513 8.283 1.00 93.12 100 ARG A C 1
ATOM 690 O O . ARG A 1 100 ? -13.584 -6.049 7.410 1.00 93.12 100 ARG A O 1
ATOM 697 N N . PHE A 1 101 ? -15.377 -4.829 8.024 1.00 93.38 101 PHE A N 1
ATOM 698 C CA . PHE A 1 101 ? -15.867 -4.598 6.671 1.00 93.38 101 PHE A CA 1
ATOM 699 C C . PHE A 1 101 ? -14.876 -3.763 5.853 1.00 93.38 101 PHE A C 1
ATOM 701 O O . PHE A 1 101 ? -14.472 -4.179 4.771 1.00 93.38 101 PHE A O 1
ATOM 708 N N . ALA A 1 102 ? -14.432 -2.631 6.394 1.00 91.62 102 ALA A N 1
ATOM 709 C CA . ALA A 1 102 ? -13.489 -1.736 5.742 1.00 91.62 102 ALA A CA 1
ATOM 710 C C . ALA A 1 102 ? -12.132 -2.406 5.502 1.00 91.62 102 ALA A C 1
ATOM 712 O O . ALA A 1 102 ? -11.600 -2.324 4.398 1.00 91.62 102 ALA A O 1
ATOM 713 N N . PHE A 1 103 ? -11.605 -3.145 6.483 1.00 91.25 103 PHE A N 1
ATOM 714 C CA . PHE A 1 103 ? -10.378 -3.918 6.301 1.00 91.25 103 PHE A CA 1
ATOM 715 C C . PHE A 1 103 ? -10.526 -4.980 5.201 1.00 91.25 103 PHE A C 1
ATOM 717 O O . PHE A 1 103 ? -9.651 -5.112 4.345 1.00 91.25 103 PHE A O 1
ATOM 724 N N . GLY A 1 104 ? -11.653 -5.700 5.174 1.00 93.69 104 GLY A N 1
ATOM 725 C CA . GLY A 1 104 ? -11.966 -6.647 4.103 1.00 93.69 104 GLY A CA 1
ATOM 726 C C . GLY A 1 104 ? -12.033 -5.979 2.727 1.00 93.69 104 GLY A C 1
ATOM 727 O O . GLY A 1 104 ? -11.502 -6.520 1.758 1.00 93.69 104 GLY A O 1
ATOM 728 N N . LEU A 1 105 ? -12.616 -4.780 2.647 1.00 92.50 105 LEU A N 1
ATOM 729 C CA . LEU A 1 105 ? -12.688 -3.988 1.420 1.00 92.50 105 LEU A CA 1
ATOM 730 C C . LEU A 1 105 ? -11.296 -3.542 0.943 1.00 92.50 105 LEU A C 1
ATOM 732 O O . LEU A 1 105 ? -10.998 -3.639 -0.245 1.00 92.50 105 LEU A O 1
ATOM 736 N N . VAL A 1 106 ? -10.422 -3.109 1.859 1.00 92.56 106 VAL A N 1
ATOM 737 C CA . VAL A 1 106 ? -9.026 -2.753 1.548 1.00 92.56 106 VAL A CA 1
ATOM 738 C C . VAL A 1 106 ? -8.262 -3.968 1.029 1.00 92.56 106 VAL A C 1
ATOM 740 O O . VAL A 1 106 ? -7.606 -3.876 -0.007 1.00 92.56 106 VAL A O 1
ATOM 743 N N . ALA A 1 107 ? -8.375 -5.115 1.703 1.00 93.81 107 ALA A N 1
ATOM 744 C CA . ALA A 1 107 ? -7.726 -6.352 1.275 1.00 93.81 107 ALA A CA 1
ATOM 745 C C . ALA A 1 107 ? -8.212 -6.799 -0.114 1.00 93.81 107 ALA A C 1
ATOM 747 O O . ALA A 1 107 ? -7.399 -7.134 -0.977 1.00 93.81 107 ALA A O 1
ATOM 748 N N . LEU A 1 108 ? -9.526 -6.738 -0.356 1.00 94.69 108 LEU A N 1
ATOM 749 C CA . LEU A 1 108 ? -10.117 -7.032 -1.659 1.00 94.69 108 LEU A CA 1
ATOM 750 C C . LEU A 1 108 ? -9.609 -6.066 -2.735 1.00 94.69 108 LEU A C 1
ATOM 752 O O . LEU A 1 108 ? -9.226 -6.505 -3.817 1.00 94.69 108 LEU A O 1
ATOM 756 N N . ASN A 1 109 ? -9.547 -4.768 -2.438 1.00 93.44 109 ASN A N 1
ATOM 757 C CA . ASN A 1 109 ? -9.020 -3.778 -3.369 1.00 93.44 109 ASN A CA 1
ATOM 758 C C . ASN A 1 109 ? -7.553 -4.056 -3.721 1.00 93.44 109 ASN A C 1
ATOM 760 O O . ASN A 1 109 ? -7.198 -4.054 -4.896 1.00 93.44 109 ASN A O 1
ATOM 764 N N . ILE A 1 110 ? -6.705 -4.337 -2.728 1.00 92.19 110 ILE A N 1
ATOM 765 C CA . ILE A 1 110 ? -5.297 -4.686 -2.965 1.00 92.19 110 ILE A CA 1
ATOM 766 C C . ILE A 1 110 ? -5.202 -5.914 -3.876 1.00 92.19 110 ILE A C 1
ATOM 768 O O . ILE A 1 110 ? -4.415 -5.901 -4.820 1.00 92.19 110 ILE A O 1
ATOM 772 N N . ALA A 1 111 ? -6.029 -6.940 -3.652 1.00 94.12 111 ALA A N 1
ATOM 773 C CA . ALA A 1 111 ? -6.066 -8.127 -4.503 1.00 94.12 111 ALA A CA 1
ATOM 774 C C . ALA A 1 111 ? -6.494 -7.804 -5.947 1.00 94.12 111 ALA A C 1
ATOM 776 O O . ALA A 1 111 ? -5.868 -8.288 -6.890 1.00 94.12 111 ALA A O 1
ATOM 777 N N . ILE A 1 112 ? -7.511 -6.955 -6.137 1.00 93.69 112 ILE A N 1
ATOM 778 C CA . ILE A 1 112 ? -7.973 -6.521 -7.466 1.00 93.69 112 ILE A CA 1
ATOM 779 C C . ILE A 1 112 ? -6.887 -5.713 -8.183 1.00 93.69 112 ILE A C 1
ATOM 781 O O . ILE A 1 112 ? -6.601 -5.977 -9.352 1.00 93.69 112 ILE A O 1
ATOM 785 N N . VAL A 1 113 ? -6.253 -4.757 -7.498 1.00 92.44 113 VAL A N 1
ATOM 786 C CA . VAL A 1 113 ? -5.173 -3.940 -8.072 1.00 92.44 113 VAL A CA 1
ATOM 787 C C . VAL A 1 113 ? -3.967 -4.814 -8.418 1.00 92.44 113 VAL A C 1
ATOM 789 O O . VAL A 1 113 ? -3.413 -4.671 -9.504 1.00 92.44 113 VAL A O 1
ATOM 792 N N . ALA A 1 114 ? -3.601 -5.764 -7.554 1.00 90.50 114 ALA A N 1
ATOM 793 C CA . ALA A 1 114 ? -2.533 -6.724 -7.815 1.00 90.50 114 ALA A CA 1
ATOM 794 C C . ALA A 1 114 ? -2.838 -7.605 -9.037 1.00 90.50 114 ALA A C 1
ATOM 796 O O . ALA A 1 114 ? -1.995 -7.734 -9.922 1.00 90.50 114 ALA A O 1
ATOM 797 N N . ALA A 1 115 ? -4.045 -8.174 -9.121 1.00 90.94 115 ALA A N 1
ATOM 798 C CA . ALA A 1 115 ? -4.473 -8.996 -10.253 1.00 90.94 115 ALA A CA 1
ATOM 799 C C . ALA A 1 115 ? -4.485 -8.199 -11.564 1.00 90.94 115 ALA A C 1
ATOM 801 O O . ALA A 1 115 ? -3.941 -8.648 -12.572 1.00 90.94 115 ALA A O 1
ATOM 802 N N . THR A 1 116 ? -5.038 -6.986 -11.533 1.00 89.50 116 THR A N 1
ATOM 803 C CA . THR A 1 116 ? -5.077 -6.084 -12.691 1.00 89.50 116 THR A CA 1
ATOM 804 C C . THR A 1 116 ? -3.666 -5.697 -13.126 1.00 89.50 116 THR A C 1
ATOM 806 O O . THR A 1 116 ? -3.357 -5.749 -14.312 1.00 89.50 116 THR A O 1
ATOM 809 N N . GLY A 1 117 ? -2.784 -5.379 -12.175 1.00 86.62 117 GLY A N 1
ATOM 810 C CA . GLY A 1 117 ? -1.380 -5.073 -12.433 1.00 86.62 117 GLY A CA 1
ATOM 811 C C . GLY A 1 117 ? -0.621 -6.243 -13.054 1.00 86.62 117 GLY A C 1
ATOM 812 O O . GLY A 1 117 ? 0.113 -6.046 -14.017 1.00 86.62 117 GLY A O 1
ATOM 813 N N . MET A 1 118 ? -0.839 -7.469 -12.568 1.00 87.19 118 MET A N 1
ATOM 814 C CA . MET A 1 118 ? -0.245 -8.674 -13.158 1.00 87.19 118 MET A CA 1
ATOM 815 C C . MET A 1 118 ? -0.700 -8.879 -14.603 1.00 87.19 118 MET A C 1
ATOM 817 O O . MET A 1 118 ? 0.137 -9.119 -15.469 1.00 87.19 118 MET A O 1
ATOM 821 N N . VAL A 1 119 ? -2.002 -8.751 -14.883 1.00 86.62 119 VAL A N 1
ATOM 822 C CA . VAL A 1 119 ? -2.535 -8.855 -16.253 1.00 86.62 119 VAL A CA 1
ATOM 823 C C . VAL A 1 119 ? -1.939 -7.767 -17.144 1.00 86.62 119 VAL A C 1
ATOM 825 O O . VAL A 1 119 ? -1.498 -8.058 -18.252 1.00 86.62 119 VAL A O 1
ATOM 828 N N . LEU A 1 120 ? -1.878 -6.529 -16.655 1.00 84.12 120 LEU A N 1
ATOM 829 C CA . LEU A 1 120 ? -1.374 -5.390 -17.414 1.00 84.12 120 LEU A CA 1
ATOM 830 C C . LEU A 1 120 ? 0.116 -5.543 -17.745 1.00 84.12 120 LEU A C 1
ATOM 832 O O . LEU A 1 120 ? 0.491 -5.393 -18.903 1.00 84.12 120 LEU A O 1
ATOM 836 N N . LEU A 1 121 ? 0.951 -5.909 -16.767 1.00 79.12 121 LEU A N 1
ATOM 837 C CA . LEU A 1 121 ? 2.381 -6.155 -16.983 1.00 79.12 121 LEU A CA 1
ATOM 838 C C . LEU A 1 121 ? 2.626 -7.388 -17.859 1.00 79.12 121 LEU A C 1
ATOM 840 O O . LEU A 1 121 ? 3.548 -7.381 -18.668 1.00 79.12 121 LEU A O 1
ATOM 844 N N . TYR A 1 122 ? 1.791 -8.424 -17.750 1.00 80.81 122 TYR A N 1
ATOM 845 C CA . TYR A 1 122 ? 1.870 -9.597 -18.619 1.00 80.81 122 TYR A CA 1
ATOM 846 C C . TYR A 1 122 ? 1.531 -9.268 -20.078 1.00 80.81 122 TYR A C 1
ATOM 848 O O . TYR A 1 122 ? 2.199 -9.758 -20.983 1.00 80.81 122 TYR A O 1
ATOM 856 N N . VAL A 1 123 ? 0.512 -8.438 -20.323 1.00 79.44 123 VAL A N 1
ATOM 857 C CA . VAL A 1 123 ? 0.140 -7.992 -21.676 1.00 79.44 123 VAL A CA 1
ATOM 858 C C . VAL A 1 123 ? 1.197 -7.046 -22.243 1.00 79.44 123 VAL A C 1
ATOM 860 O O . VAL A 1 123 ? 1.630 -7.232 -23.377 1.00 79.44 123 VAL A O 1
ATOM 863 N N . LEU A 1 124 ? 1.651 -6.065 -21.459 1.00 73.62 124 LEU A N 1
ATOM 864 C CA . LEU A 1 124 ? 2.616 -5.062 -21.911 1.00 73.62 124 LEU A CA 1
ATOM 865 C C . LEU A 1 124 ? 4.012 -5.667 -22.134 1.00 73.62 124 LEU A C 1
ATOM 867 O O . LEU A 1 124 ? 4.664 -5.352 -23.124 1.00 73.62 124 LEU A O 1
ATOM 871 N N . GLY A 1 125 ? 4.422 -6.612 -21.283 1.00 64.38 125 GLY A N 1
ATOM 872 C CA . GLY A 1 125 ? 5.657 -7.381 -21.446 1.00 64.38 125 GLY A CA 1
ATOM 873 C C . GLY A 1 125 ? 5.629 -8.393 -22.598 1.00 64.38 125 GLY A C 1
ATOM 874 O O . GLY A 1 125 ? 6.652 -8.999 -22.884 1.00 64.38 125 GLY A O 1
ATOM 875 N N . ARG A 1 126 ? 4.479 -8.592 -23.260 1.00 54.75 126 ARG A N 1
ATOM 876 C CA . ARG A 1 126 ? 4.341 -9.434 -24.463 1.00 54.75 126 ARG A CA 1
ATOM 877 C C . ARG A 1 126 ? 4.524 -8.654 -25.772 1.00 54.75 126 ARG A C 1
ATOM 879 O O . ARG A 1 126 ? 4.565 -9.269 -26.833 1.00 54.75 126 ARG A O 1
ATOM 886 N N . HIS A 1 127 ? 4.552 -7.323 -25.694 1.00 45.78 127 HIS A N 1
ATOM 887 C CA . HIS A 1 127 ? 4.680 -6.407 -26.832 1.00 45.78 127 HIS A CA 1
ATOM 888 C C . HIS A 1 127 ? 6.106 -5.857 -27.028 1.00 45.78 127 HIS A C 1
ATOM 890 O O . HIS A 1 127 ? 6.320 -5.069 -27.950 1.00 45.78 127 HIS A O 1
ATOM 896 N N . TYR A 1 128 ? 7.057 -6.302 -26.204 1.00 39.31 128 TYR A N 1
ATOM 897 C CA . TYR A 1 128 ? 8.503 -6.096 -26.333 1.00 39.31 128 TYR A CA 1
ATOM 898 C C . TYR A 1 128 ? 9.205 -7.451 -26.457 1.00 39.31 128 TYR A C 1
ATOM 900 O O . TYR A 1 128 ? 10.302 -7.480 -27.055 1.00 39.31 128 TYR A O 1
#

Organism: NCBI:txid43049

Foldseek 3Di:
DVVPCPLVVLLVVLLPDDQLVNQLVLLVQLLQQLQVVLDLVRSCVVRLSSLVSNDDLCNVVSSVSSSQNSHLSSCLHPVVLVVVCVVVVHDPVRSVVSNVVSVVSSVVSSVVRSVVSSVVSVVSVVVD